Protein AF-A0A382NUC9-F1 (afdb_monomer)

Sequence (126 aa):
MTATDFAIARIETFHIAFTDEPSYWEDYKGKGGADVSARFEFRDGWRTVYPRTVEGFLVRVELADGYVGWGEGNCPIGPEVACLVAEAVQQPMAVGREFGSPLQLWDFLYDAQRGRGYASGYWLDG

Organism: NCBI:txid408172

pLDDT: mean 83.01, std 17.44, range [35.28, 98.38]

InterPro domains:
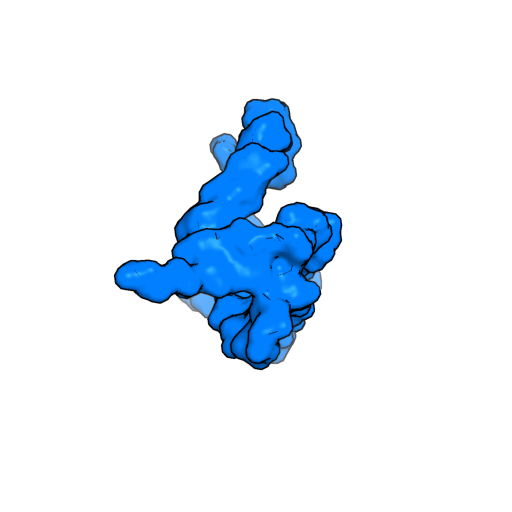  IPR029017 Enolase-like, N-terminal [G3DSA:3.30.390.10] (8-125)
  IPR029017 Enolase-like, N-terminal [SSF54826] (40-115)

Radius of gyration: 18.43 Å; Cα contacts (8 Å, |Δi|>4): 186; chains: 1; bounding box: 40×25×48 Å

Mean predicted aligned error: 8.1 Å

Nearest PDB structures (foldseek):
  2ppg-assembly1_C-2  TM=7.996E-01  e=9.695E-07  Sinorhizobium meliloti 1021
  2nql-assembly1_A  TM=7.882E-01  e=2.359E-06  Agrobacterium fabrum str. C58
  4h1z-assembly1_A  TM=7.781E-01  e=6.461E-06  Sinorhizobium meliloti 1021
  2ppg-assembly1_B-2  TM=7.686E-01  e=5.739E-06  Sinorhizobium meliloti 1021
  4h1z-assembly1_F  TM=7.850E-01  e=1.668E-05  Sinorhizobium meliloti 1021

Foldseek 3Di:
DPQPKWAWADKAKDKDWPLVAFDPCPPPDADFDPDDDSFWGDGPPDPDIAGGTAIWMKMWTAIPVGDIDIDTDPDRDPNVVVRCCCHVPLCVQRHPDMDSDPVRSVVSSCVVCVVPCPPDDPDPDD

Solvent-accessible surface area (backbone atoms only — not comparable to full-atom values): 7562 Å² total; per-residue (Å²): 134,82,82,70,58,46,34,42,63,44,64,47,62,44,72,46,70,42,84,89,42,75,23,88,61,74,81,57,89,66,71,82,36,93,54,66,59,97,58,38,37,38,39,72,95,54,96,60,80,42,48,49,34,45,39,24,28,40,37,42,38,32,31,71,89,68,53,75,49,77,50,74,52,98,29,59,76,61,24,61,56,55,37,47,44,45,55,74,50,48,35,76,70,44,44,88,40,79,32,76,42,76,65,58,49,50,52,51,58,48,62,77,44,56,85,65,48,79,85,72,37,98,76,75,87,126

Secondary structure (DSSP, 8-state):
-----EEEEEEEEEEEEEEEEE-TTTTSSSPPPSEE-SSEEE-TT--SEEESEEEEEEEEEEETTS-EEEEEE--SS-HHHHHHHIIIIIHHHHTT-EESSHHHHHHHHHHHHHHHHTTT-TT---

Structure (mmCIF, N/CA/C/O backbone):
data_AF-A0A382NUC9-F1
#
_entry.id   AF-A0A382NUC9-F1
#
loop_
_atom_site.group_PDB
_atom_site.id
_atom_site.type_symbol
_atom_site.label_atom_id
_atom_site.label_alt_id
_atom_site.label_comp_id
_atom_site.label_asym_id
_atom_site.label_entity_id
_atom_site.label_seq_id
_atom_site.pdbx_PDB_ins_code
_atom_site.Cartn_x
_atom_site.Cartn_y
_atom_site.Cartn_z
_atom_site.occupancy
_atom_site.B_iso_or_equiv
_atom_site.auth_seq_id
_atom_site.auth_comp_id
_atom_site.auth_asym_id
_atom_site.auth_atom_id
_atom_site.pdbx_PDB_model_num
ATOM 1 N N . MET A 1 1 ? -19.342 17.980 21.260 1.00 42.34 1 MET A N 1
ATOM 2 C CA . MET A 1 1 ? -18.228 17.412 20.477 1.00 42.34 1 MET A CA 1
ATOM 3 C C . MET A 1 1 ? -18.420 15.913 20.467 1.00 42.34 1 MET A C 1
ATOM 5 O O . MET A 1 1 ? -18.129 15.274 21.466 1.00 42.34 1 MET A O 1
ATOM 9 N N . THR A 1 2 ? -19.033 15.372 19.421 1.00 47.31 2 THR A N 1
ATOM 10 C CA . THR A 1 2 ? -19.071 13.922 19.206 1.00 47.31 2 THR A CA 1
ATOM 11 C C . THR A 1 2 ? -17.672 13.504 18.780 1.00 47.31 2 THR A C 1
ATOM 13 O O . THR A 1 2 ? -17.174 14.030 17.788 1.00 47.31 2 THR A O 1
ATOM 16 N N . ALA A 1 3 ? -17.013 12.656 19.564 1.00 56.12 3 ALA A N 1
ATOM 17 C CA . ALA A 1 3 ? -15.768 12.036 19.143 1.00 56.12 3 ALA A CA 1
ATOM 18 C C . ALA A 1 3 ? -16.085 11.158 17.924 1.00 56.12 3 ALA A C 1
ATOM 20 O O . ALA A 1 3 ? -16.905 10.247 18.020 1.00 56.12 3 ALA A O 1
ATOM 21 N N . THR A 1 4 ? -15.524 11.502 16.766 1.00 72.69 4 THR A N 1
ATOM 22 C CA . THR A 1 4 ? -15.651 10.735 15.516 1.00 72.69 4 THR A CA 1
ATOM 23 C C . THR A 1 4 ? -14.544 9.683 15.469 1.00 72.69 4 THR A C 1
ATOM 25 O O . THR A 1 4 ? -13.812 9.577 14.485 1.00 72.69 4 THR A O 1
ATOM 28 N N . ASP A 1 5 ? -14.356 8.986 16.587 1.00 92.19 5 ASP A N 1
ATOM 29 C CA . ASP A 1 5 ? -13.334 7.958 16.698 1.00 92.19 5 ASP A CA 1
ATOM 30 C C . ASP A 1 5 ? -13.731 6.782 15.802 1.00 92.19 5 ASP A C 1
ATOM 32 O O . ASP A 1 5 ? -14.912 6.463 15.647 1.00 92.19 5 ASP A O 1
ATOM 36 N N . PHE A 1 6 ? -12.742 6.154 15.181 1.00 95.19 6 PHE A N 1
ATOM 37 C CA . PHE A 1 6 ? -12.944 4.996 14.326 1.00 95.19 6 PHE A CA 1
ATOM 38 C C . PHE A 1 6 ? -11.901 3.925 14.618 1.00 95.19 6 PHE A C 1
ATOM 40 O O . PHE A 1 6 ? -10.772 4.214 15.017 1.00 95.19 6 PHE A O 1
ATOM 47 N N . ALA A 1 7 ? -12.270 2.677 14.355 1.00 97.06 7 ALA A N 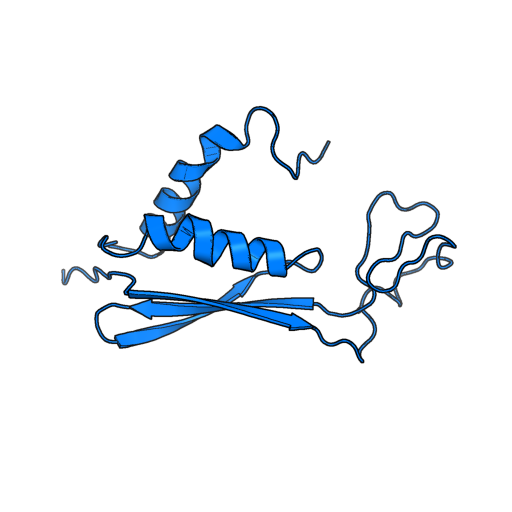1
ATOM 48 C CA . ALA A 1 7 ? -11.364 1.541 14.403 1.00 97.06 7 ALA A CA 1
ATOM 49 C C . ALA A 1 7 ? -11.361 0.836 13.049 1.00 97.06 7 ALA A C 1
ATOM 51 O O . ALA A 1 7 ? -12.413 0.648 12.440 1.00 97.06 7 ALA A O 1
ATOM 52 N N . ILE A 1 8 ? -10.181 0.426 12.585 1.00 97.06 8 ILE A N 1
ATOM 53 C CA . ILE A 1 8 ? -10.049 -0.366 11.360 1.00 97.06 8 ILE A CA 1
ATOM 54 C C . ILE A 1 8 ? -10.343 -1.829 11.691 1.00 97.06 8 ILE A C 1
ATOM 56 O O . ILE A 1 8 ? -9.703 -2.416 12.566 1.00 97.06 8 ILE A O 1
ATOM 60 N N . ALA A 1 9 ? -11.287 -2.423 10.965 1.00 97.38 9 ALA A N 1
ATOM 61 C CA . ALA A 1 9 ? -11.542 -3.857 10.984 1.00 97.38 9 ALA A CA 1
ATOM 62 C C . ALA A 1 9 ? -10.627 -4.594 10.004 1.00 97.38 9 ALA A C 1
ATOM 64 O O . ALA A 1 9 ? -10.099 -5.661 10.323 1.00 97.38 9 ALA A O 1
ATOM 65 N N . ARG A 1 10 ? -10.426 -4.026 8.808 1.00 98.00 10 ARG A N 1
ATOM 66 C CA . ARG A 1 10 ? -9.672 -4.684 7.741 1.00 98.00 10 ARG A CA 1
ATOM 67 C C . ARG A 1 10 ? -9.034 -3.683 6.787 1.00 98.00 10 ARG A C 1
ATOM 69 O O . ARG A 1 10 ? -9.632 -2.659 6.465 1.00 98.00 10 ARG A O 1
ATOM 76 N N . ILE A 1 11 ? -7.841 -4.023 6.312 1.00 97.81 11 ILE A N 1
ATOM 77 C CA . ILE A 1 11 ? -7.211 -3.404 5.149 1.00 97.81 11 ILE A CA 1
ATOM 78 C C . ILE A 1 11 ? -7.120 -4.504 4.085 1.00 97.81 11 ILE A C 1
ATOM 80 O O . ILE A 1 11 ? -6.836 -5.659 4.384 1.00 97.81 11 ILE A O 1
ATOM 84 N N . GLU A 1 12 ? -7.450 -4.183 2.848 1.00 98.19 12 GLU A N 1
ATOM 85 C CA . GLU A 1 12 ? -7.251 -5.068 1.703 1.00 98.19 12 GLU A CA 1
ATOM 86 C C . GLU A 1 12 ? -6.593 -4.262 0.605 1.00 98.19 12 GLU A C 1
ATOM 88 O O . GLU A 1 12 ? -6.953 -3.103 0.383 1.00 98.19 12 GLU 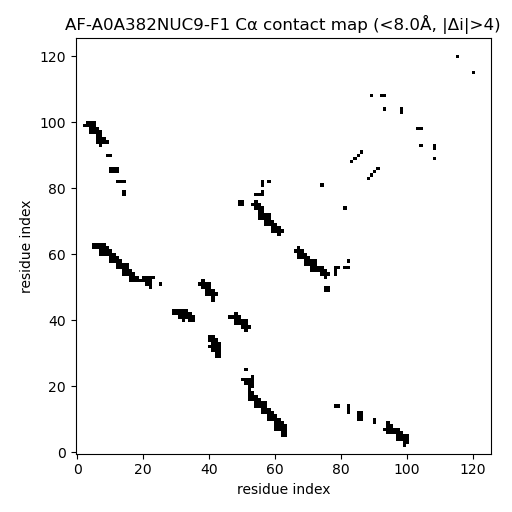A O 1
ATOM 93 N N . THR A 1 13 ? -5.644 -4.867 -0.089 1.00 98.19 13 THR A N 1
ATOM 94 C CA . THR A 1 13 ? -4.941 -4.212 -1.180 1.00 98.19 13 THR A CA 1
ATOM 95 C C . THR A 1 13 ? -5.078 -4.978 -2.479 1.00 98.19 13 THR A C 1
ATOM 97 O O . THR A 1 13 ? -5.235 -6.197 -2.514 1.00 98.19 13 THR A O 1
ATOM 100 N N . PHE A 1 14 ? -5.062 -4.226 -3.572 1.00 97.19 14 PHE A N 1
ATOM 101 C CA . PHE A 1 14 ? -5.259 -4.752 -4.910 1.00 97.19 14 PHE A CA 1
ATOM 102 C C . PHE A 1 14 ? -4.182 -4.169 -5.807 1.00 97.19 14 PHE A C 1
ATOM 104 O O . PHE A 1 14 ? -4.197 -2.973 -6.088 1.00 97.19 14 PHE A O 1
ATOM 111 N N . HIS A 1 15 ? -3.263 -5.012 -6.266 1.00 94.94 15 HIS A N 1
ATOM 112 C CA . HIS A 1 15 ? -2.357 -4.661 -7.355 1.00 94.94 15 HIS A CA 1
ATOM 113 C C . HIS A 1 15 ? -3.158 -4.599 -8.657 1.00 94.94 15 HIS A C 1
ATOM 115 O O . HIS A 1 15 ? -3.816 -5.568 -9.036 1.00 94.94 15 HIS A O 1
ATOM 121 N N . ILE A 1 16 ? -3.108 -3.450 -9.326 1.00 92.69 16 ILE A N 1
ATOM 122 C CA . ILE A 1 16 ? -3.725 -3.234 -10.632 1.00 92.69 16 ILE A CA 1
ATOM 123 C C . ILE A 1 16 ? -2.618 -3.055 -11.662 1.00 92.69 16 ILE A C 1
ATOM 125 O O . ILE A 1 16 ? -1.735 -2.217 -11.487 1.00 92.69 16 ILE A O 1
ATOM 129 N N . ALA A 1 17 ? -2.689 -3.833 -12.739 1.00 89.38 17 ALA A N 1
ATOM 130 C CA . ALA A 1 17 ? -1.767 -3.759 -13.860 1.00 89.38 17 ALA A CA 1
ATOM 131 C C . ALA A 1 17 ? -2.547 -3.732 -15.178 1.00 89.38 17 ALA A C 1
ATOM 133 O O . ALA A 1 17 ? -3.305 -4.656 -15.475 1.00 89.38 17 ALA A O 1
ATOM 134 N N . PHE A 1 18 ? -2.332 -2.687 -15.971 1.00 88.50 18 PHE A N 1
ATOM 135 C CA . PHE A 1 18 ? -2.870 -2.537 -17.322 1.00 88.50 18 PHE A CA 1
ATOM 136 C C . PHE A 1 18 ? -1.826 -3.044 -18.313 1.00 88.50 18 PHE A C 1
ATOM 138 O O . PHE A 1 18 ? -1.066 -2.282 -18.903 1.00 88.50 18 PHE A O 1
ATOM 145 N N . THR A 1 19 ? -1.709 -4.369 -18.414 1.00 81.19 19 THR A N 1
ATOM 146 C CA . THR A 1 19 ? -0.607 -5.027 -19.139 1.00 81.19 19 THR A CA 1
ATOM 147 C C . THR A 1 19 ? -0.673 -4.885 -20.662 1.00 81.19 19 THR A C 1
ATOM 149 O O . THR A 1 19 ? 0.280 -5.231 -21.358 1.00 81.19 19 THR A O 1
ATOM 152 N N . ASP A 1 20 ? -1.808 -4.431 -21.178 1.00 82.50 20 ASP A N 1
ATOM 153 C CA . ASP A 1 20 ? -2.095 -4.174 -22.586 1.00 82.50 20 ASP A CA 1
ATOM 154 C C . ASP A 1 20 ? -1.958 -2.694 -22.976 1.00 82.50 20 ASP A C 1
ATOM 156 O O . ASP A 1 20 ? -1.991 -2.382 -24.167 1.00 82.50 20 ASP A O 1
ATOM 160 N N . GLU A 1 21 ? -1.739 -1.798 -22.009 1.00 76.69 21 GLU A N 1
ATOM 161 C CA . GLU A 1 21 ? -1.527 -0.372 -22.252 1.00 76.69 21 GLU A CA 1
ATOM 162 C C . GLU A 1 21 ? -0.055 0.021 -22.026 1.00 76.69 21 GLU A C 1
ATOM 164 O O . GLU A 1 21 ? 0.516 -0.272 -20.967 1.00 76.69 21 GLU A O 1
ATOM 169 N N . PRO A 1 22 ? 0.588 0.694 -23.000 1.00 75.50 22 PRO A N 1
ATOM 170 C CA . PRO A 1 22 ? 1.935 1.211 -22.813 1.00 75.50 22 PRO A CA 1
ATOM 171 C C . PRO A 1 22 ? 1.949 2.286 -21.725 1.00 75.50 22 PRO A C 1
ATOM 173 O O . PRO A 1 22 ? 1.003 3.060 -21.560 1.00 75.50 22 PRO A O 1
ATOM 176 N N . SER A 1 23 ? 3.049 2.356 -20.979 1.00 73.81 23 SER A N 1
ATOM 177 C CA . SER A 1 23 ? 3.220 3.391 -19.964 1.00 73.81 23 SER A CA 1
ATOM 178 C C . SER A 1 23 ? 3.283 4.787 -20.593 1.00 73.81 23 SER A C 1
ATOM 180 O O . SER A 1 23 ? 3.894 4.996 -21.640 1.00 73.81 23 SER A O 1
ATOM 182 N N . TYR A 1 24 ? 2.705 5.783 -19.923 1.00 68.94 24 TYR A N 1
ATOM 183 C CA . TYR A 1 24 ? 2.586 7.158 -20.435 1.00 68.94 24 TYR A CA 1
ATOM 184 C C . TYR A 1 24 ?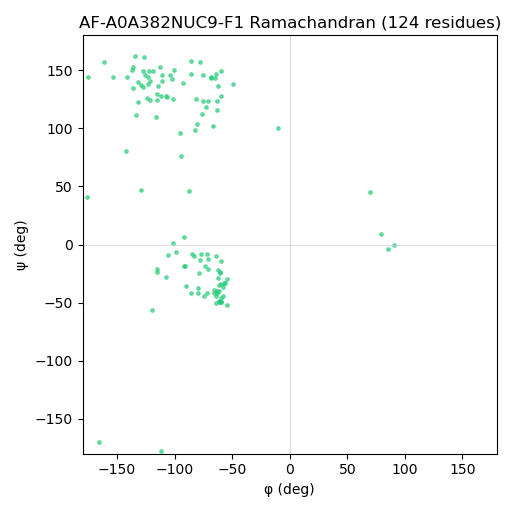 3.928 7.886 -20.647 1.00 68.94 24 TYR A C 1
ATOM 186 O O . TYR A 1 24 ? 3.974 8.970 -21.229 1.00 68.94 24 TYR A O 1
ATOM 194 N N . TRP A 1 25 ? 5.032 7.307 -20.172 1.00 66.06 25 TRP A N 1
ATOM 195 C CA . TRP A 1 25 ? 6.389 7.812 -20.383 1.00 66.06 25 TRP A CA 1
ATOM 196 C C . TRP A 1 25 ? 6.994 7.396 -21.724 1.00 66.06 25 TRP A C 1
ATOM 198 O O . TRP A 1 25 ? 8.058 7.909 -22.080 1.00 66.06 25 TRP A O 1
ATOM 208 N N . GLU A 1 26 ? 6.362 6.478 -22.466 1.00 60.66 26 GLU A N 1
ATOM 209 C CA . GLU A 1 26 ? 6.922 5.977 -23.722 1.00 60.66 26 GLU A CA 1
ATOM 210 C C . GLU A 1 26 ? 7.180 7.112 -24.728 1.00 60.66 26 GLU A C 1
ATOM 212 O O . GLU A 1 26 ? 8.249 7.150 -25.343 1.00 60.66 26 GLU A O 1
ATOM 217 N N . ASP A 1 27 ? 6.302 8.120 -24.754 1.00 61.66 27 ASP A N 1
ATOM 218 C CA . ASP A 1 27 ? 6.400 9.313 -25.605 1.00 61.66 27 ASP A CA 1
ATOM 219 C C . ASP A 1 27 ? 7.427 10.362 -25.121 1.00 61.66 27 ASP A C 1
ATOM 221 O O . ASP A 1 27 ? 7.719 11.345 -25.818 1.00 61.66 27 ASP A O 1
ATOM 225 N N . TYR A 1 28 ? 8.008 10.193 -23.926 1.00 58.19 28 TYR A N 1
ATOM 226 C CA . TYR A 1 28 ? 8.931 11.167 -23.342 1.00 58.19 28 TYR A CA 1
ATOM 227 C C . TYR A 1 28 ? 10.344 11.012 -23.933 1.00 58.19 28 TYR A C 1
ATOM 229 O O . TYR A 1 28 ? 11.091 1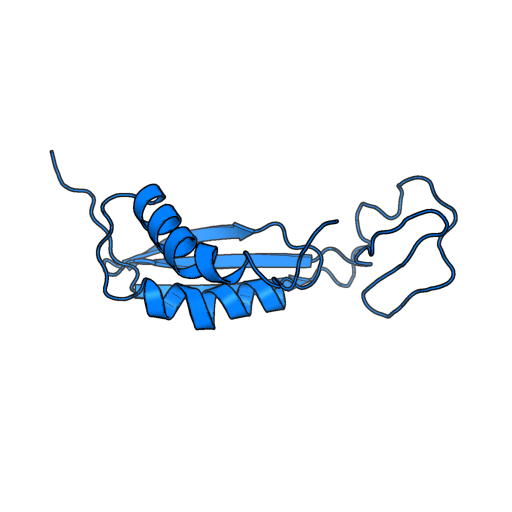0.092 -23.606 1.00 58.19 28 TYR A O 1
ATOM 237 N N . LYS A 1 29 ? 10.688 11.938 -24.842 1.00 52.72 29 LYS A N 1
ATOM 238 C CA . LYS A 1 29 ? 11.970 12.125 -25.559 1.00 52.72 29 LYS A CA 1
ATOM 239 C C . LYS A 1 29 ? 13.161 11.285 -25.053 1.00 52.72 29 LYS A C 1
ATOM 241 O O . LYS A 1 29 ? 13.891 11.698 -24.155 1.00 52.72 29 LYS A O 1
ATOM 246 N N . GLY A 1 30 ? 13.449 10.187 -25.747 1.00 56.31 30 GLY A N 1
ATOM 247 C CA . GLY A 1 30 ? 14.703 9.443 -25.626 1.00 56.31 30 GLY A CA 1
ATOM 248 C C . GLY A 1 30 ? 14.758 8.310 -26.645 1.00 56.31 30 GLY A C 1
ATOM 249 O O . GLY A 1 30 ? 13.731 7.720 -26.960 1.00 56.31 30 GLY A O 1
ATOM 250 N N . LYS A 1 31 ? 15.941 8.008 -27.193 1.00 56.34 31 LYS A N 1
ATOM 251 C CA . LYS A 1 31 ? 16.139 6.730 -27.892 1.00 56.34 31 LYS A CA 1
ATOM 252 C C . LYS A 1 31 ? 15.939 5.638 -26.837 1.00 56.34 31 LYS A C 1
ATOM 254 O O . LYS A 1 31 ? 16.591 5.712 -25.799 1.00 56.34 31 LYS A O 1
ATOM 259 N N . GLY A 1 32 ? 15.012 4.705 -27.063 1.00 57.88 32 GLY A N 1
ATOM 260 C CA . GLY A 1 32 ? 14.815 3.566 -26.162 1.00 57.88 32 GLY A CA 1
ATOM 261 C C . GLY A 1 32 ? 16.157 2.892 -25.861 1.00 57.88 32 GLY A C 1
ATOM 262 O O . GLY A 1 32 ? 17.002 2.793 -26.754 1.00 57.88 32 GLY A O 1
ATOM 263 N N . GLY A 1 33 ? 16.382 2.518 -24.602 1.00 63.22 33 GLY A N 1
ATOM 264 C CA . GLY A 1 33 ? 17.609 1.826 -24.214 1.00 63.22 33 GLY A CA 1
ATOM 265 C C . GLY A 1 33 ? 17.553 0.350 -24.594 1.00 63.22 33 GLY A C 1
ATOM 266 O O . GLY A 1 33 ? 16.481 -0.219 -24.797 1.00 63.22 33 GLY A O 1
ATOM 26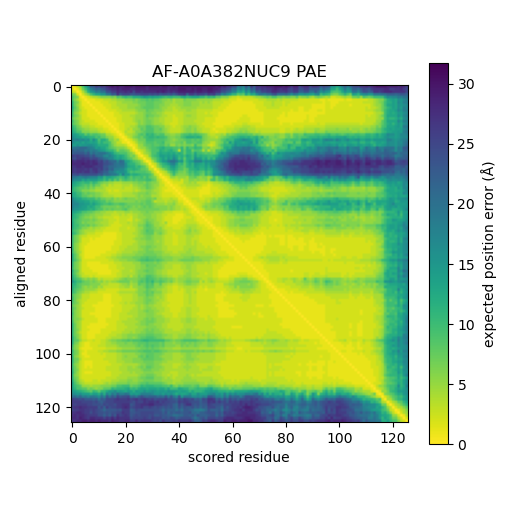7 N N . ALA A 1 34 ? 18.723 -0.271 -24.728 1.00 65.25 34 ALA A N 1
ATOM 268 C CA . ALA A 1 34 ? 18.834 -1.686 -25.087 1.00 65.25 34 ALA A C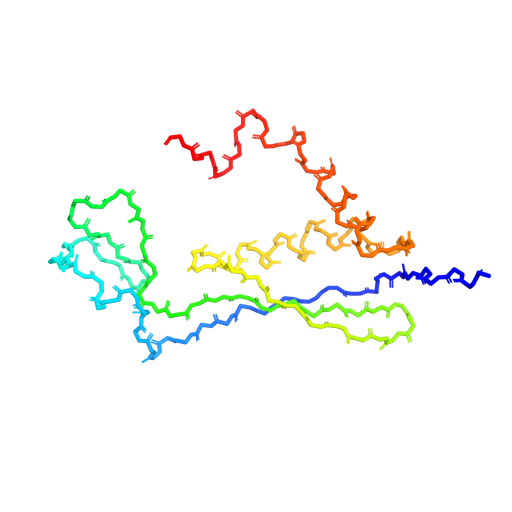A 1
ATOM 269 C C . ALA A 1 34 ? 18.553 -2.636 -23.905 1.00 65.25 34 ALA A C 1
ATOM 271 O O . ALA A 1 34 ? 18.388 -3.837 -24.118 1.00 65.25 34 ALA A O 1
ATOM 272 N N . ASP A 1 35 ? 18.521 -2.112 -22.677 1.00 74.31 35 ASP A N 1
ATOM 273 C CA . ASP A 1 35 ? 18.332 -2.888 -21.453 1.00 74.31 35 ASP A CA 1
ATOM 274 C C . ASP A 1 35 ? 16.855 -2.880 -21.039 1.00 74.31 35 ASP A C 1
ATOM 276 O O . ASP A 1 35 ? 16.333 -1.931 -20.446 1.00 74.31 35 ASP A O 1
ATOM 280 N N . VAL A 1 36 ? 16.157 -3.937 -21.454 1.00 82.00 36 VAL A N 1
ATOM 281 C CA . VAL A 1 36 ? 14.709 -4.080 -21.318 1.00 82.00 36 VAL A CA 1
ATOM 282 C C . VAL A 1 36 ? 14.376 -5.486 -20.831 1.00 82.00 36 VAL A C 1
ATOM 284 O O . VAL A 1 36 ? 14.875 -6.487 -21.345 1.00 82.00 36 VAL A O 1
ATOM 287 N N . SER A 1 37 ? 13.477 -5.560 -19.855 1.00 85.62 37 SER A N 1
ATOM 288 C CA . SER A 1 37 ? 12.866 -6.793 -19.360 1.00 85.62 37 SER A CA 1
ATOM 289 C C . SER A 1 37 ? 11.377 -6.848 -19.720 1.00 85.62 37 SER A C 1
ATOM 291 O O . SER A 1 37 ? 10.823 -5.952 -20.359 1.00 85.62 37 SER A O 1
ATOM 293 N N . ALA A 1 38 ? 10.684 -7.902 -19.281 1.00 85.00 38 ALA A N 1
ATOM 294 C CA . ALA A 1 38 ? 9.243 -8.013 -19.491 1.00 85.00 38 ALA A CA 1
ATOM 295 C C . ALA A 1 38 ? 8.450 -6.853 -18.851 1.00 85.00 38 ALA A C 1
ATOM 297 O O . ALA A 1 38 ? 7.459 -6.424 -19.433 1.00 85.00 38 ALA A O 1
ATOM 298 N N . ARG A 1 39 ? 8.899 -6.329 -17.699 1.00 87.00 39 ARG A N 1
ATOM 299 C CA . ARG A 1 39 ? 8.157 -5.347 -16.882 1.00 87.00 39 ARG A CA 1
ATOM 300 C C . ARG A 1 39 ? 8.832 -3.977 -16.782 1.00 87.00 39 ARG A C 1
ATOM 302 O O . ARG A 1 39 ? 8.155 -2.976 -16.571 1.00 87.00 39 ARG A O 1
ATOM 309 N N . PHE A 1 40 ? 10.149 -3.924 -16.973 1.00 89.25 40 PHE A N 1
ATOM 310 C CA . PHE A 1 40 ? 10.960 -2.722 -16.771 1.00 89.25 40 PHE A CA 1
ATOM 311 C C . PHE A 1 40 ? 11.821 -2.386 -17.981 1.00 89.25 40 PHE A C 1
ATOM 313 O O . PHE A 1 40 ? 12.309 -3.290 -18.661 1.00 89.25 40 PHE A O 1
ATOM 320 N N . GLU A 1 41 ? 12.066 -1.097 -18.180 1.00 86.50 41 GLU A N 1
ATOM 321 C CA . GLU A 1 41 ? 13.016 -0.567 -19.152 1.00 86.50 41 GLU A CA 1
ATOM 322 C C . GLU A 1 41 ? 14.024 0.387 -18.496 1.00 86.50 41 GLU A C 1
ATOM 324 O O . GLU A 1 41 ? 13.696 1.139 -17.571 1.00 86.50 41 GLU A O 1
ATOM 329 N N . PHE A 1 42 ? 15.252 0.369 -19.012 1.00 85.00 42 PHE A N 1
ATOM 330 C CA . PHE A 1 42 ? 16.299 1.339 -18.714 1.00 85.00 42 PHE A CA 1
ATOM 331 C C . PHE A 1 42 ? 16.629 2.101 -19.996 1.00 85.00 42 PHE A C 1
ATOM 333 O O . PHE A 1 42 ? 16.864 1.501 -21.044 1.00 85.00 42 PHE A O 1
ATOM 340 N N . ARG A 1 43 ? 16.634 3.435 -19.930 1.00 78.44 43 ARG A N 1
ATO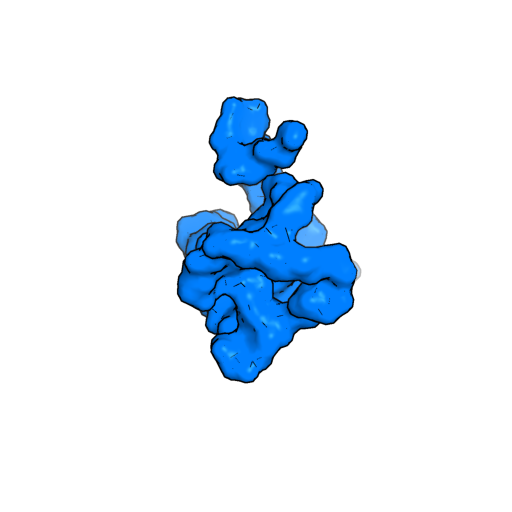M 341 C CA . ARG A 1 43 ? 16.903 4.300 -21.088 1.00 78.44 43 ARG A CA 1
ATOM 342 C C . ARG A 1 43 ? 18.317 4.860 -21.049 1.00 78.44 43 ARG A C 1
ATOM 344 O O . ARG A 1 43 ? 18.808 5.268 -19.996 1.00 78.44 43 ARG A O 1
ATOM 351 N N . ASP A 1 44 ? 18.941 4.956 -22.219 1.00 76.19 44 ASP A N 1
ATOM 352 C CA . ASP A 1 44 ? 20.279 5.527 -22.349 1.00 76.19 44 ASP A CA 1
ATOM 353 C C . ASP A 1 44 ? 20.304 6.982 -21.853 1.00 76.19 44 ASP A C 1
ATOM 355 O O . ASP A 1 44 ? 19.517 7.831 -22.276 1.00 76.19 44 ASP A O 1
ATOM 359 N N . GLY A 1 45 ? 21.237 7.277 -20.946 1.00 79.00 45 GLY A N 1
ATOM 360 C CA . GLY A 1 45 ? 21.393 8.598 -20.330 1.00 79.00 45 GLY A CA 1
ATOM 361 C C . GLY A 1 45 ? 20.499 8.852 -19.112 1.00 79.00 45 GLY A C 1
ATOM 362 O O . GLY A 1 45 ? 20.640 9.899 -18.480 1.00 79.00 45 GLY A O 1
ATOM 363 N N . TRP A 1 46 ? 19.618 7.916 -18.752 1.00 76.81 46 TRP A N 1
ATOM 364 C CA . TRP A 1 46 ? 18.771 7.993 -17.562 1.00 76.81 46 TRP A CA 1
ATOM 365 C C . TRP A 1 46 ? 19.340 7.068 -16.479 1.00 76.81 46 TRP A C 1
ATOM 367 O O . TRP A 1 46 ? 19.923 6.028 -16.774 1.00 76.81 46 TRP A O 1
ATOM 377 N N . ARG A 1 47 ? 19.214 7.467 -15.208 1.00 81.50 47 ARG A N 1
ATOM 378 C CA . ARG A 1 47 ? 19.723 6.694 -14.054 1.00 81.50 47 ARG A CA 1
ATOM 379 C C . ARG A 1 47 ? 18.628 5.919 -13.314 1.00 81.50 47 ARG A C 1
ATOM 381 O O . ARG A 1 47 ? 18.909 5.288 -12.303 1.00 81.50 47 ARG A O 1
ATOM 388 N N . THR A 1 48 ? 17.391 6.002 -13.790 1.00 84.12 48 THR A N 1
ATOM 389 C CA . THR A 1 48 ? 16.183 5.477 -13.146 1.00 84.12 48 THR A CA 1
ATOM 390 C C . THR A 1 48 ? 15.515 4.429 -14.030 1.00 84.12 48 THR A C 1
ATOM 392 O O . THR A 1 48 ? 15.607 4.489 -15.257 1.00 84.12 48 THR A O 1
ATOM 395 N N . VAL A 1 49 ? 14.848 3.466 -13.393 1.00 87.06 49 VAL A N 1
ATOM 396 C CA . VAL A 1 49 ? 14.049 2.431 -14.061 1.00 87.06 49 VAL A CA 1
ATOM 397 C C . VAL A 1 49 ? 12.630 2.934 -14.323 1.00 87.06 49 VAL A C 1
ATOM 399 O O . VAL A 1 49 ? 12.084 3.681 -13.508 1.00 87.06 49 VAL A O 1
ATOM 402 N N . TYR A 1 50 ? 12.022 2.499 -15.426 1.00 86.75 50 TYR A N 1
ATOM 403 C CA . TYR A 1 50 ? 10.631 2.808 -15.772 1.00 86.75 50 TYR A CA 1
ATOM 404 C C . TYR A 1 50 ? 9.824 1.527 -15.971 1.00 86.75 50 TYR A C 1
ATOM 406 O O . TYR A 1 50 ? 10.365 0.537 -16.477 1.00 86.75 50 TYR A O 1
ATOM 414 N N . PRO A 1 51 ? 8.538 1.509 -15.580 1.00 87.38 51 PRO A N 1
ATOM 415 C CA . PRO A 1 51 ? 7.669 0.396 -15.914 1.00 87.38 51 PRO A CA 1
ATOM 416 C C . PRO A 1 51 ? 7.271 0.489 -17.388 1.00 87.38 51 PRO A C 1
ATOM 418 O O . PRO A 1 51 ? 7.065 1.580 -17.925 1.00 87.38 51 PRO A O 1
ATOM 421 N N . ARG A 1 52 ? 7.113 -0.664 -18.032 1.00 86.06 52 ARG A N 1
ATOM 422 C CA . ARG A 1 52 ? 6.641 -0.736 -19.422 1.00 86.06 52 ARG A CA 1
ATOM 423 C C . ARG A 1 52 ? 5.132 -0.565 -19.561 1.00 86.06 52 ARG A C 1
ATOM 425 O O . ARG A 1 52 ? 4.653 -0.148 -20.608 1.00 86.06 52 ARG A O 1
ATOM 432 N N . THR A 1 53 ? 4.397 -0.873 -18.505 1.00 86.94 53 THR A N 1
ATOM 433 C CA . THR A 1 53 ? 2.936 -0.812 -18.458 1.00 86.94 53 THR A CA 1
ATOM 434 C C . THR A 1 53 ? 2.500 0.039 -17.277 1.00 86.94 53 THR A C 1
ATOM 436 O O . THR A 1 53 ? 3.282 0.283 -16.354 1.00 86.94 53 THR A O 1
ATOM 439 N N . VAL A 1 54 ? 1.257 0.509 -17.292 1.00 87.81 54 VAL A N 1
ATOM 440 C CA . VAL A 1 54 ? 0.707 1.236 -16.146 1.00 87.81 54 VAL A CA 1
ATOM 441 C C . VAL A 1 54 ? 0.379 0.241 -15.039 1.00 87.81 54 VAL A C 1
ATOM 443 O O . VAL A 1 54 ? -0.377 -0.710 -15.237 1.00 87.81 54 VAL A O 1
ATOM 446 N N . GLU A 1 55 ? 0.954 0.467 -13.863 1.00 90.38 55 GLU A N 1
ATOM 447 C CA . GLU A 1 55 ? 0.686 -0.327 -12.672 1.00 90.38 55 GLU A CA 1
ATOM 448 C C . GLU A 1 55 ? 0.520 0.573 -11.446 1.00 90.38 55 GLU A C 1
ATOM 450 O O . GLU A 1 55 ? 1.121 1.645 -11.352 1.00 90.38 55 GLU A O 1
ATOM 455 N N . GLY A 1 56 ? -0.284 0.114 -10.494 1.00 92.00 56 GLY A N 1
ATOM 456 C CA . GLY A 1 56 ? -0.528 0.790 -9.228 1.00 92.00 56 GLY A CA 1
ATOM 457 C C . GLY A 1 56 ? -1.207 -0.138 -8.231 1.00 92.00 56 GLY A C 1
ATOM 458 O O . GLY A 1 56 ? -1.318 -1.347 -8.453 1.00 92.00 56 GLY A O 1
ATOM 459 N N . PHE A 1 57 ? -1.669 0.418 -7.116 1.00 95.56 57 PHE A N 1
ATOM 460 C CA . PHE A 1 57 ? -2.445 -0.351 -6.154 1.00 95.56 57 PHE A CA 1
ATOM 461 C C . PHE A 1 57 ? -3.583 0.459 -5.545 1.00 95.56 57 PHE A C 1
ATOM 463 O O . PHE A 1 57 ? -3.451 1.655 -5.272 1.00 95.56 57 PHE A O 1
ATOM 470 N N . LEU A 1 58 ? -4.693 -0.231 -5.293 1.00 97.62 58 LEU A N 1
ATOM 471 C CA . LEU A 1 58 ? -5.800 0.276 -4.496 1.00 97.62 58 LEU A CA 1
ATOM 472 C C . LEU A 1 58 ? -5.744 -0.300 -3.090 1.00 97.62 58 LEU A C 1
ATOM 474 O O . LEU A 1 58 ? -5.317 -1.435 -2.879 1.00 97.62 58 LEU A O 1
ATOM 478 N N . VAL A 1 59 ? -6.247 0.477 -2.142 1.00 97.81 59 VAL A N 1
ATOM 479 C CA . VAL A 1 59 ? -6.445 0.077 -0.755 1.00 97.81 59 VAL A CA 1
ATOM 480 C C . VAL A 1 59 ? -7.920 0.231 -0.428 1.00 97.81 59 VAL A C 1
ATOM 482 O O . VAL A 1 59 ? -8.483 1.317 -0.565 1.00 97.81 59 VAL A O 1
ATOM 485 N N . ARG A 1 60 ? -8.542 -0.845 0.039 1.00 98.38 60 ARG A N 1
ATOM 486 C CA . ARG A 1 60 ? -9.867 -0.844 0.652 1.00 98.38 60 ARG A CA 1
ATOM 487 C C . ARG A 1 60 ? -9.688 -0.909 2.163 1.00 98.38 60 ARG A C 1
ATOM 489 O O . ARG A 1 60 ? -9.043 -1.823 2.669 1.00 98.38 60 ARG A O 1
ATOM 496 N N . VAL A 1 61 ? -10.278 0.036 2.884 1.00 97.75 61 VAL A N 1
ATOM 497 C CA . VAL A 1 61 ? -10.287 0.050 4.351 1.00 97.75 61 VAL A CA 1
ATOM 498 C C . VAL A 1 61 ? -11.718 -0.114 4.828 1.00 97.75 61 VAL A C 1
ATOM 500 O O . VAL A 1 61 ? -12.593 0.664 4.454 1.00 97.75 61 VAL A O 1
ATOM 503 N N . GLU A 1 62 ? -11.945 -1.120 5.660 1.00 98.12 62 GLU A N 1
ATOM 504 C CA . GLU A 1 62 ? -13.216 -1.359 6.332 1.00 98.12 62 GLU A CA 1
ATOM 505 C C . GLU A 1 62 ? -13.085 -0.989 7.806 1.00 98.12 62 GLU A C 1
ATOM 507 O O . GLU A 1 62 ? -12.169 -1.447 8.498 1.00 98.12 62 GLU A O 1
ATOM 512 N N . LEU A 1 63 ? -13.994 -0.142 8.277 1.00 97.12 63 LEU A 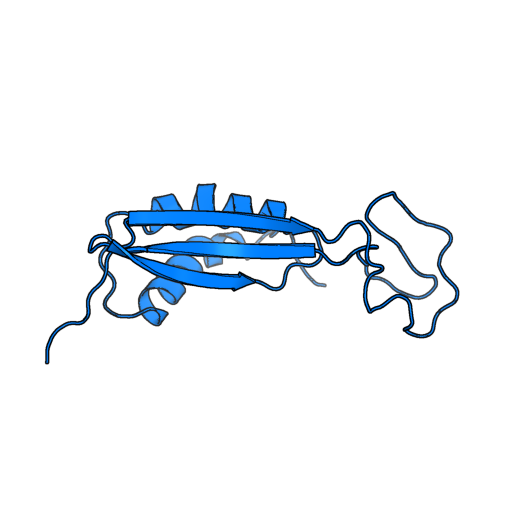N 1
ATOM 513 C CA . LEU A 1 63 ? -14.100 0.251 9.674 1.00 97.12 63 LEU A CA 1
ATOM 514 C C . LEU A 1 63 ? -14.950 -0.755 10.459 1.00 97.12 63 LEU A C 1
ATOM 516 O O . LEU A 1 63 ? -15.773 -1.474 9.897 1.00 97.12 63 LEU A O 1
ATOM 520 N N . ALA A 1 64 ? -14.763 -0.798 11.777 1.00 96.88 64 ALA A N 1
ATOM 521 C CA . ALA A 1 64 ? -15.469 -1.719 12.672 1.00 96.88 64 ALA A CA 1
ATOM 522 C C . ALA A 1 64 ? -16.996 -1.523 12.700 1.00 96.88 64 ALA A C 1
ATOM 524 O O . ALA A 1 64 ? -17.725 -2.446 13.054 1.00 96.88 64 ALA A O 1
ATOM 525 N N . ASP A 1 65 ? -17.481 -0.346 12.314 1.00 95.12 65 ASP A N 1
ATOM 526 C CA . ASP A 1 65 ? -18.900 -0.008 12.170 1.00 95.12 65 ASP A CA 1
ATOM 527 C C . ASP A 1 65 ? -19.444 -0.243 10.744 1.00 95.12 65 ASP A C 1
ATOM 529 O O . ASP A 1 65 ? -20.603 0.059 10.461 1.00 95.12 65 ASP A O 1
ATOM 533 N N . GLY A 1 66 ? -18.633 -0.830 9.857 1.00 95.75 66 GLY A N 1
ATOM 534 C CA . GLY A 1 66 ? -19.035 -1.295 8.530 1.00 95.75 66 GLY A CA 1
ATOM 535 C C . GLY A 1 66 ? -18.878 -0.275 7.401 1.00 95.75 66 GLY A C 1
ATOM 536 O O . GLY A 1 66 ? -19.168 -0.612 6.251 1.00 95.75 66 GLY A O 1
ATOM 537 N N . TYR A 1 67 ? -18.410 0.951 7.669 1.00 96.44 67 TYR A N 1
ATOM 538 C CA . TYR A 1 67 ? -18.071 1.882 6.588 1.00 96.44 67 TYR A CA 1
ATOM 539 C C . TYR A 1 67 ? -16.841 1.407 5.816 1.00 96.44 67 TYR A C 1
ATOM 541 O O . TYR A 1 67 ? -15.888 0.871 6.382 1.00 96.44 67 TYR A O 1
ATOM 549 N N . VAL A 1 68 ? -16.853 1.648 4.506 1.00 98.19 68 VAL A N 1
ATOM 550 C CA . VAL A 1 68 ? -15.781 1.242 3.595 1.00 98.19 68 VAL A CA 1
ATOM 551 C C . VAL A 1 68 ? -15.266 2.459 2.842 1.00 98.19 68 VAL A C 1
ATOM 553 O O . VAL A 1 68 ? -16.035 3.164 2.189 1.00 98.19 68 VAL A O 1
ATOM 556 N N . GLY A 1 69 ? -13.958 2.678 2.916 1.00 97.12 69 GLY A N 1
ATOM 557 C CA . GLY A 1 69 ? -13.234 3.685 2.151 1.00 97.12 69 GLY A CA 1
ATOM 558 C C . GLY A 1 69 ? -12.287 3.048 1.141 1.00 97.12 69 GLY A C 1
ATOM 559 O O . GLY A 1 69 ? -11.790 1.942 1.353 1.00 97.12 69 GLY A O 1
ATOM 560 N N . TRP A 1 70 ? -12.023 3.772 0.056 1.00 98.25 70 TRP A N 1
ATOM 561 C CA . TRP A 1 70 ? -11.033 3.400 -0.949 1.00 98.25 70 TRP A CA 1
ATOM 562 C C . TRP A 1 70 ? -9.980 4.494 -1.081 1.00 98.25 70 TRP A C 1
ATOM 564 O O . TRP A 1 70 ? -10.302 5.682 -1.046 1.00 98.25 70 TRP A O 1
ATOM 574 N N . GLY A 1 71 ? -8.731 4.078 -1.243 1.00 95.50 71 GLY A N 1
ATOM 575 C CA . GLY A 1 71 ? -7.600 4.934 -1.561 1.00 95.50 71 GLY A CA 1
ATOM 576 C C . GLY A 1 71 ? -6.749 4.318 -2.664 1.00 95.50 71 GLY A C 1
ATOM 577 O O . GLY A 1 71 ? -6.832 3.122 -2.937 1.00 95.50 71 GLY A O 1
ATOM 578 N N . GLU A 1 72 ? -5.919 5.145 -3.279 1.00 94.44 72 GLU A N 1
ATOM 579 C CA . GLU A 1 72 ? -4.963 4.750 -4.309 1.00 94.44 72 GLU A CA 1
ATOM 580 C C . GLU A 1 72 ? -3.587 5.299 -3.935 1.00 94.44 72 GLU A C 1
ATOM 582 O O . GLU A 1 72 ? -3.470 6.441 -3.479 1.00 94.44 72 GLU A O 1
ATOM 587 N N . GLY A 1 73 ? -2.548 4.482 -4.104 1.00 85.44 73 GLY A N 1
ATOM 588 C CA . GLY A 1 73 ? -1.163 4.905 -3.933 1.00 85.44 73 GLY A CA 1
ATOM 589 C C . GLY A 1 73 ? -0.419 4.943 -5.263 1.00 85.44 73 GLY A C 1
ATOM 590 O O . GLY A 1 73 ? -0.563 4.053 -6.098 1.00 85.44 73 GLY A O 1
ATOM 591 N N . ASN A 1 74 ? 0.432 5.955 -5.442 1.00 82.19 74 ASN A N 1
ATOM 592 C CA . ASN A 1 74 ? 1.302 6.046 -6.610 1.00 82.19 74 ASN A CA 1
ATOM 593 C C . ASN A 1 74 ? 2.559 5.188 -6.392 1.00 82.19 74 ASN A C 1
ATOM 595 O O . ASN A 1 74 ? 3.492 5.598 -5.700 1.00 82.19 74 ASN A O 1
ATOM 599 N N . CYS A 1 75 ? 2.562 3.979 -6.950 1.00 86.88 75 CYS A N 1
ATOM 600 C CA . CYS A 1 75 ? 3.693 3.058 -6.894 1.00 86.88 75 CYS A CA 1
ATOM 601 C C . CYS A 1 75 ? 3.819 2.321 -8.237 1.00 86.88 75 CYS A C 1
ATOM 603 O O . CYS A 1 75 ? 3.354 1.192 -8.367 1.00 86.88 75 CYS A O 1
ATOM 605 N N . PRO A 1 76 ? 4.425 2.964 -9.251 1.00 85.25 76 PRO A N 1
ATOM 606 C CA . PRO A 1 76 ? 4.564 2.388 -10.586 1.00 85.25 76 PRO A CA 1
ATOM 607 C C . PRO A 1 76 ? 5.614 1.269 -10.630 1.00 85.25 76 PRO A C 1
ATOM 609 O O . PRO A 1 76 ? 5.640 0.471 -11.561 1.00 85.25 76 PRO A O 1
ATOM 612 N N . ILE A 1 77 ? 6.497 1.214 -9.627 1.00 90.00 77 ILE A N 1
ATOM 613 C CA . ILE A 1 77 ? 7.545 0.206 -9.482 1.00 90.00 77 ILE A CA 1
ATOM 614 C C . ILE A 1 77 ? 7.275 -0.595 -8.210 1.00 90.00 77 ILE A C 1
ATOM 616 O O . ILE A 1 77 ? 7.449 -0.086 -7.105 1.00 90.00 77 ILE A O 1
ATOM 620 N N . GLY A 1 78 ? 6.886 -1.858 -8.372 1.00 91.12 78 GLY A N 1
ATOM 621 C CA . GLY A 1 78 ? 6.640 -2.781 -7.261 1.00 91.12 78 GLY A CA 1
ATOM 622 C C . GLY A 1 78 ? 5.395 -2.486 -6.402 1.00 91.12 78 GLY A C 1
ATOM 623 O O . GLY A 1 78 ? 5.509 -2.571 -5.176 1.00 91.12 78 GLY A O 1
ATOM 624 N N . PRO A 1 79 ? 4.212 -2.172 -6.973 1.00 93.81 79 PRO A N 1
ATOM 625 C CA . PRO A 1 79 ? 2.973 -1.992 -6.202 1.00 93.81 79 PRO A CA 1
ATOM 626 C C . PRO A 1 79 ? 2.620 -3.194 -5.310 1.00 93.81 79 PRO A C 1
ATOM 628 O O . PRO A 1 79 ? 2.061 -3.012 -4.229 1.00 93.81 79 PRO A O 1
ATOM 631 N N . GLU A 1 80 ? 2.994 -4.417 -5.694 1.00 94.31 80 GLU A N 1
ATOM 632 C CA . GLU A 1 80 ? 2.819 -5.625 -4.882 1.00 94.31 80 GLU A CA 1
ATOM 633 C C . GLU A 1 80 ? 3.598 -5.575 -3.559 1.00 94.31 80 GLU A C 1
ATOM 635 O O . GLU A 1 80 ? 3.167 -6.145 -2.556 1.00 94.31 80 GLU A O 1
ATOM 640 N N . VAL A 1 81 ? 4.722 -4.852 -3.521 1.00 94.81 81 VAL A N 1
ATOM 641 C CA . VAL A 1 81 ? 5.493 -4.639 -2.292 1.00 94.81 81 VAL A CA 1
ATOM 642 C C . VAL A 1 81 ? 4.740 -3.685 -1.372 1.00 94.81 81 VAL A C 1
ATOM 644 O O . VAL A 1 81 ? 4.660 -3.935 -0.172 1.00 94.81 81 VAL A O 1
ATOM 647 N N . ALA A 1 82 ? 4.145 -2.621 -1.920 1.00 92.75 82 ALA A N 1
ATOM 648 C CA . ALA A 1 82 ? 3.308 -1.705 -1.148 1.00 92.75 82 ALA A CA 1
ATOM 649 C C . ALA A 1 82 ? 2.068 -2.416 -0.581 1.00 92.75 82 ALA A C 1
ATOM 651 O O . ALA A 1 82 ? 1.760 -2.251 0.600 1.00 92.75 82 ALA A O 1
ATOM 652 N N . CYS A 1 83 ? 1.426 -3.271 -1.385 1.00 96.31 83 CYS A N 1
ATOM 653 C CA . CYS A 1 83 ? 0.339 -4.154 -0.954 1.00 96.31 83 CYS A CA 1
ATOM 654 C C . CYS A 1 83 ? 0.768 -5.023 0.237 1.00 96.31 83 CYS A C 1
ATOM 656 O O . CYS A 1 83 ? 0.144 -5.008 1.298 1.00 96.31 83 CYS A O 1
ATOM 658 N N . LEU A 1 84 ? 1.909 -5.708 0.103 1.00 96.56 84 LEU A N 1
ATOM 659 C CA . LEU A 1 84 ? 2.448 -6.558 1.160 1.00 96.56 84 LEU A CA 1
ATOM 660 C C . LEU A 1 84 ? 2.769 -5.769 2.437 1.00 96.56 84 LEU A C 1
ATOM 662 O O . LEU A 1 84 ? 2.509 -6.253 3.535 1.00 96.56 84 LEU A O 1
ATOM 666 N N . VAL A 1 85 ? 3.313 -4.555 2.328 1.00 94.44 85 VAL A N 1
ATOM 667 C CA . VAL A 1 85 ? 3.564 -3.693 3.494 1.00 94.44 85 VAL A CA 1
ATOM 668 C C . VAL A 1 85 ? 2.252 -3.306 4.179 1.00 94.44 85 VAL A C 1
ATOM 670 O O . VAL A 1 85 ? 2.164 -3.380 5.407 1.00 94.44 85 VAL A O 1
ATOM 673 N N . ALA A 1 86 ? 1.229 -2.927 3.417 1.00 95.00 86 ALA A N 1
ATOM 674 C CA . ALA A 1 86 ? -0.066 -2.559 3.976 1.00 95.00 86 ALA A CA 1
ATOM 675 C C . ALA A 1 86 ? -0.709 -3.726 4.742 1.00 95.00 86 ALA A C 1
ATOM 677 O O . ALA A 1 86 ? -1.101 -3.568 5.900 1.00 95.00 86 ALA A O 1
ATOM 678 N N . GLU A 1 87 ? -0.745 -4.915 4.145 1.00 96.44 87 GLU A N 1
ATOM 679 C CA . GLU A 1 87 ? -1.425 -6.079 4.722 1.00 96.44 87 GLU A CA 1
ATOM 680 C C . GLU A 1 87 ? -0.606 -6.785 5.807 1.00 96.44 87 GLU A C 1
ATOM 682 O O . GLU A 1 87 ? -1.146 -7.167 6.845 1.00 96.44 87 GLU A O 1
ATOM 687 N N . ALA A 1 88 ? 0.702 -6.961 5.605 1.00 95.94 88 ALA A N 1
ATOM 688 C CA . ALA A 1 88 ? 1.541 -7.743 6.514 1.00 95.94 88 ALA A CA 1
ATOM 689 C C . ALA A 1 88 ? 2.178 -6.909 7.632 1.00 95.94 88 ALA A C 1
ATOM 691 O O . ALA A 1 88 ? 2.623 -7.475 8.633 1.00 95.94 88 ALA A O 1
ATOM 692 N N . VAL A 1 89 ? 2.247 -5.581 7.482 1.00 94.19 89 VAL A N 1
ATOM 693 C CA . VAL A 1 89 ? 2.912 -4.698 8.455 1.00 94.19 89 VAL A CA 1
ATOM 694 C C . VAL A 1 89 ? 1.946 -3.680 9.044 1.00 94.19 89 VAL A C 1
ATOM 696 O O . VAL A 1 89 ? 1.799 -3.630 10.263 1.00 94.19 89 VAL A O 1
ATOM 699 N N . GLN A 1 90 ? 1.273 -2.879 8.216 1.00 95.31 90 GLN A N 1
ATOM 700 C CA . GLN A 1 90 ? 0.455 -1.765 8.708 1.00 95.31 90 GLN A CA 1
ATOM 701 C C . GLN A 1 90 ? -0.854 -2.246 9.341 1.00 95.31 90 GLN A C 1
ATOM 703 O O . GLN A 1 90 ? -1.215 -1.804 10.433 1.00 95.31 90 GLN A O 1
ATOM 708 N N . GLN A 1 91 ? -1.544 -3.194 8.708 1.00 96.69 91 GLN A N 1
ATOM 709 C CA . GLN A 1 91 ? -2.809 -3.715 9.214 1.00 96.69 91 GLN A CA 1
ATOM 710 C C . GLN A 1 91 ? -2.686 -4.352 10.609 1.00 96.69 91 GLN A C 1
ATOM 712 O O . GLN A 1 91 ? -3.461 -3.955 11.480 1.00 96.69 91 GLN A O 1
ATOM 717 N N . PRO A 1 92 ? -1.724 -5.256 10.899 1.00 96.88 92 PRO A N 1
ATOM 718 C CA . PRO A 1 92 ? -1.560 -5.805 12.247 1.00 96.88 92 PRO A CA 1
ATOM 719 C C . PRO A 1 92 ? -1.245 -4.751 13.317 1.00 96.88 92 PRO A C 1
ATOM 721 O O . PRO A 1 92 ? -1.490 -4.988 14.498 1.00 96.88 92 PRO A O 1
ATOM 724 N N . MET A 1 93 ? -0.692 -3.595 12.932 1.00 95.69 93 MET A N 1
ATOM 725 C CA . MET A 1 93 ? -0.443 -2.486 13.856 1.00 95.69 93 MET A CA 1
ATOM 726 C C . MET A 1 93 ? -1.706 -1.667 14.130 1.00 95.69 93 MET A C 1
ATOM 728 O O . MET A 1 93 ? -1.878 -1.209 15.261 1.00 95.69 93 MET A O 1
ATOM 732 N N . ALA A 1 94 ? -2.551 -1.462 13.116 1.00 95.94 94 ALA A N 1
ATOM 733 C CA . ALA A 1 94 ? -3.708 -0.571 13.171 1.00 95.94 94 ALA A CA 1
ATOM 734 C C . ALA A 1 94 ? -5.008 -1.252 13.633 1.00 95.94 94 ALA A C 1
ATOM 736 O O . ALA A 1 94 ? -5.806 -0.625 14.328 1.00 95.94 94 ALA A O 1
ATOM 737 N N . VAL A 1 95 ? -5.237 -2.516 13.262 1.00 96.06 95 VAL A N 1
ATOM 738 C CA . VAL A 1 95 ? -6.467 -3.244 13.616 1.00 96.06 95 VAL A CA 1
ATOM 739 C C . VAL A 1 95 ? -6.592 -3.389 15.134 1.00 96.06 95 VAL A C 1
ATOM 741 O O . VAL A 1 95 ? -5.627 -3.706 15.828 1.00 96.06 95 VAL A O 1
ATOM 744 N N . GLY A 1 96 ? -7.801 -3.161 15.652 1.00 88.19 96 GLY A N 1
ATOM 745 C CA . GLY A 1 96 ? -8.096 -3.233 17.088 1.00 88.19 96 GLY A CA 1
ATOM 746 C C . GLY A 1 96 ? -7.669 -2.000 17.893 1.00 88.19 96 GLY A C 1
ATOM 747 O O . GLY A 1 96 ? -7.726 -2.035 19.122 1.00 88.19 96 GLY A O 1
ATOM 748 N N . ARG A 1 97 ? -7.249 -0.917 17.226 1.00 94.88 97 ARG A N 1
ATOM 749 C CA . ARG A 1 97 ? -6.998 0.396 17.835 1.00 94.88 97 ARG A CA 1
ATOM 750 C C . ARG A 1 97 ? -8.043 1.406 17.378 1.00 94.88 97 ARG A C 1
ATOM 752 O O . ARG A 1 97 ? -8.474 1.372 16.227 1.00 94.88 97 ARG A O 1
ATOM 759 N N . GLU A 1 98 ? -8.398 2.316 18.277 1.00 96.31 98 GLU A N 1
ATOM 760 C CA . GLU A 1 98 ? -9.213 3.486 17.957 1.00 96.31 98 GLU A CA 1
ATOM 761 C C . GLU A 1 98 ? -8.322 4.681 17.615 1.00 96.31 98 GLU A C 1
ATOM 763 O O . GLU A 1 98 ? -7.301 4.925 18.267 1.00 96.31 98 GLU A O 1
ATOM 768 N N . PHE A 1 99 ? -8.730 5.427 16.594 1.00 96.00 99 PHE A N 1
ATOM 769 C CA . PHE A 1 99 ? -8.100 6.663 16.156 1.00 96.00 99 PHE A CA 1
ATOM 770 C C . PHE A 1 99 ? -9.154 7.764 16.074 1.00 96.00 99 PHE A C 1
ATOM 772 O O . PHE A 1 99 ? -10.230 7.558 15.519 1.00 96.00 99 PHE A O 1
ATOM 779 N N . GLY A 1 100 ? -8.829 8.953 16.574 1.00 95.88 100 GLY A N 1
ATOM 780 C CA . GLY A 1 100 ? -9.716 10.118 16.528 1.00 95.88 100 GLY A CA 1
ATOM 781 C C . GLY A 1 100 ? -9.633 10.918 15.229 1.00 95.88 100 GLY A C 1
ATOM 782 O O . GLY A 1 100 ? -10.401 11.855 15.023 1.00 95.88 100 GLY A O 1
ATOM 783 N N . SER A 1 101 ? -8.678 10.600 14.346 1.00 95.12 101 SER A N 1
ATOM 784 C CA . SER A 1 101 ? -8.591 11.196 13.009 1.00 95.12 101 SER A CA 1
ATOM 785 C C . SER A 1 101 ? -7.717 10.366 12.057 1.00 95.12 101 SER A C 1
ATOM 787 O O . SER A 1 101 ? -6.812 9.661 12.514 1.00 95.12 101 SER A O 1
ATOM 789 N N . PRO A 1 102 ? -7.909 10.492 10.729 1.00 93.69 102 PRO A N 1
ATOM 790 C CA . PRO A 1 102 ? -7.010 9.891 9.742 1.00 93.69 102 PRO A CA 1
ATOM 791 C C . PRO A 1 102 ? -5.547 10.332 9.895 1.00 93.69 102 PRO A C 1
ATOM 793 O O . PRO A 1 102 ? -4.642 9.533 9.674 1.00 93.69 102 PRO A O 1
ATOM 796 N N . LEU A 1 103 ? -5.307 11.580 10.322 1.00 94.94 103 LEU A N 1
ATOM 797 C CA . LEU A 1 103 ? -3.955 12.088 10.569 1.00 94.94 103 LEU A CA 1
ATOM 798 C C . LEU A 1 103 ? -3.280 11.351 11.733 1.00 94.94 103 LEU A C 1
ATOM 800 O O . LEU A 1 103 ? -2.125 10.966 11.615 1.00 94.94 103 LEU A O 1
ATOM 804 N N . GLN A 1 104 ? -4.014 11.075 12.815 1.00 96.12 104 GLN A N 1
ATOM 805 C CA . GLN A 1 104 ? -3.476 10.321 13.951 1.00 96.12 104 GLN A CA 1
ATOM 806 C C . GLN A 1 104 ? -3.082 8.889 13.563 1.00 96.12 104 GLN A C 1
ATOM 808 O O . GLN A 1 104 ? -2.048 8.394 14.009 1.00 96.12 104 GLN A O 1
ATOM 813 N N . LEU A 1 105 ? -3.891 8.223 12.732 1.00 95.19 105 LEU A N 1
ATOM 814 C CA . LEU A 1 105 ? -3.542 6.918 12.167 1.00 95.19 105 LEU A CA 1
ATOM 815 C C . LEU A 1 105 ? -2.255 7.004 11.333 1.00 95.19 105 LEU A C 1
ATOM 817 O O . LEU A 1 105 ? -1.376 6.154 11.474 1.00 95.19 105 LEU A O 1
ATOM 821 N N . TRP A 1 106 ? -2.145 8.024 10.479 1.00 93.56 106 TRP A N 1
ATOM 822 C CA . TRP A 1 106 ? -0.969 8.235 9.638 1.00 93.56 106 TRP A CA 1
ATOM 823 C C . TRP A 1 106 ? 0.297 8.466 10.474 1.00 93.56 106 TRP A C 1
ATOM 825 O O . TRP A 1 106 ? 1.284 7.759 10.274 1.00 93.56 106 TRP A O 1
ATOM 835 N N . ASP A 1 107 ? 0.244 9.373 11.455 1.00 94.75 107 ASP A N 1
ATOM 836 C CA . ASP A 1 107 ? 1.362 9.668 12.361 1.00 94.75 107 ASP A CA 1
ATOM 837 C C . ASP A 1 107 ? 1.806 8.405 13.112 1.00 94.75 107 ASP A C 1
ATOM 839 O O . ASP A 1 107 ? 2.995 8.098 13.171 1.00 94.75 107 ASP A O 1
ATOM 843 N N . PHE A 1 108 ? 0.851 7.620 13.624 1.00 95.31 108 PHE A N 1
ATOM 844 C CA . PHE A 1 108 ? 1.125 6.357 14.311 1.00 95.31 108 PHE A CA 1
ATOM 845 C C . PHE A 1 108 ? 1.858 5.345 13.417 1.00 95.31 108 PHE A C 1
ATOM 847 O O . PHE A 1 108 ? 2.868 4.771 13.834 1.00 95.31 108 PHE A O 1
ATOM 854 N N . LEU A 1 109 ? 1.366 5.120 12.194 1.00 93.44 109 LEU A N 1
ATOM 855 C CA . LEU A 1 109 ? 1.983 4.183 11.250 1.00 93.44 109 LEU A CA 1
ATOM 856 C C . LEU A 1 109 ? 3.373 4.660 10.809 1.00 93.44 109 LEU A C 1
ATOM 858 O O . LEU A 1 109 ? 4.302 3.854 10.724 1.00 93.44 109 LEU A O 1
ATOM 862 N N . TYR A 1 110 ? 3.540 5.964 10.585 1.00 89.81 110 TYR A N 1
ATOM 863 C CA . TYR A 1 110 ? 4.828 6.557 10.241 1.00 89.81 110 TYR A CA 1
ATOM 864 C C . TYR A 1 110 ? 5.845 6.406 11.383 1.00 89.81 110 TYR A C 1
ATOM 866 O O . TYR A 1 110 ? 6.953 5.898 11.178 1.00 89.81 110 TYR A O 1
ATOM 874 N N . ASP A 1 111 ? 5.466 6.775 12.609 1.00 91.19 111 ASP A N 1
ATOM 875 C CA . ASP A 1 111 ? 6.326 6.681 13.790 1.00 91.19 111 ASP A CA 1
ATOM 876 C C . ASP A 1 111 ? 6.752 5.242 14.099 1.00 91.19 111 ASP A C 1
ATOM 878 O O . ASP A 1 111 ? 7.899 5.006 14.496 1.00 91.19 111 ASP A O 1
ATOM 882 N N . ALA A 1 112 ? 5.875 4.262 13.858 1.00 88.56 112 ALA A N 1
ATOM 883 C CA . ALA A 1 112 ? 6.182 2.845 14.042 1.00 88.56 112 ALA A CA 1
ATOM 884 C C . ALA A 1 112 ? 7.343 2.354 13.153 1.00 88.56 112 ALA A C 1
ATOM 886 O O . ALA A 1 112 ? 8.022 1.378 13.496 1.00 88.56 112 ALA A O 1
ATOM 887 N N . GLN A 1 113 ? 7.598 3.028 12.026 1.00 82.88 113 GLN A N 1
ATOM 888 C CA . GLN A 1 113 ? 8.584 2.606 11.029 1.00 82.88 113 GLN A CA 1
ATOM 889 C C . GLN A 1 113 ? 9.762 3.578 10.866 1.00 82.88 113 GLN A C 1
ATOM 891 O O . GLN A 1 113 ? 10.836 3.142 10.446 1.00 82.88 113 GLN A O 1
ATOM 896 N N . ARG A 1 114 ? 9.637 4.857 11.250 1.00 78.62 114 ARG A N 1
ATOM 897 C CA . ARG A 1 114 ? 10.671 5.884 10.997 1.00 78.62 114 ARG A CA 1
ATOM 898 C C . ARG A 1 114 ? 12.056 5.543 11.556 1.00 78.62 114 ARG A C 1
ATOM 900 O O . ARG A 1 114 ? 13.069 5.855 10.939 1.00 78.62 114 ARG A O 1
ATOM 907 N N . GLY A 1 115 ? 12.119 4.841 12.690 1.00 66.69 115 GLY A N 1
ATOM 908 C CA . GLY A 1 115 ? 13.381 4.392 13.296 1.00 66.69 115 GLY A CA 1
ATOM 909 C C . GLY A 1 115 ? 14.089 3.261 12.536 1.00 66.69 115 GLY A C 1
ATOM 910 O O . GLY A 1 115 ? 15.212 2.907 12.880 1.00 66.69 115 GLY A O 1
ATOM 911 N N . ARG A 1 116 ? 13.447 2.677 11.516 1.00 64.81 116 ARG A N 1
ATOM 912 C CA . ARG A 1 116 ? 13.950 1.535 10.732 1.00 64.81 116 ARG A CA 1
ATOM 913 C C . ARG A 1 116 ? 14.442 1.920 9.336 1.00 64.81 116 ARG A C 1
ATOM 915 O O . ARG A 1 116 ? 15.068 1.096 8.684 1.00 64.81 116 ARG A O 1
ATOM 922 N N . GLY A 1 117 ? 14.211 3.163 8.905 1.00 53.75 117 GLY A N 1
ATOM 923 C CA . GLY A 1 117 ? 14.739 3.713 7.650 1.00 53.75 117 GLY A CA 1
ATOM 924 C C . GLY A 1 117 ? 16.086 4.433 7.790 1.00 53.75 117 GLY A C 1
ATOM 925 O O . GLY A 1 117 ? 16.789 4.590 6.801 1.00 53.75 117 GLY A O 1
ATOM 926 N N . TYR A 1 118 ? 16.474 4.833 9.008 1.00 43.34 118 TYR A N 1
ATOM 927 C CA . TYR A 1 118 ? 17.628 5.717 9.245 1.00 43.34 118 TYR A CA 1
ATOM 928 C C . TYR A 1 118 ? 19.006 5.073 8.990 1.00 43.34 118 TYR A C 1
ATOM 930 O O . TYR A 1 118 ? 19.971 5.793 8.766 1.00 43.34 118 TYR A O 1
ATOM 938 N N . ALA A 1 119 ? 19.124 3.740 9.010 1.00 38.62 119 ALA A N 1
ATOM 939 C CA . ALA A 1 119 ? 20.423 3.070 8.858 1.00 38.62 119 ALA A CA 1
ATOM 940 C C . ALA A 1 119 ? 20.634 2.360 7.505 1.00 38.62 119 ALA A C 1
ATOM 942 O O . ALA A 1 119 ? 21.784 2.222 7.094 1.00 38.62 119 ALA A O 1
ATOM 943 N N . SER A 1 120 ? 19.576 1.893 6.821 1.00 43.19 120 SER A N 1
ATOM 944 C CA . SER A 1 120 ? 19.715 1.044 5.616 1.00 43.19 120 SER A CA 1
ATOM 945 C C . SER A 1 120 ? 18.382 0.700 4.918 1.00 43.19 120 SER A C 1
ATOM 947 O O . SER A 1 120 ? 18.157 -0.447 4.527 1.00 43.19 120 SER A O 1
ATOM 949 N N . GLY A 1 121 ? 17.450 1.652 4.794 1.00 42.12 121 GLY A N 1
ATOM 950 C CA . GLY A 1 121 ? 16.176 1.399 4.104 1.00 42.12 121 GLY A CA 1
ATOM 951 C C . GLY A 1 121 ? 16.355 0.972 2.635 1.00 42.12 121 GLY A C 1
ATOM 952 O O . GLY A 1 121 ? 17.288 1.411 1.971 1.00 42.12 121 GLY A O 1
ATOM 953 N N . TYR A 1 122 ? 15.429 0.152 2.121 1.00 45.59 122 TYR A N 1
ATOM 954 C CA . TYR A 1 122 ? 15.423 -0.395 0.746 1.00 45.59 122 TYR A CA 1
ATOM 955 C C . TYR A 1 122 ? 15.385 0.679 -0.370 1.00 45.59 122 TYR A C 1
ATOM 957 O O . TYR A 1 122 ? 15.685 0.379 -1.519 1.00 45.59 122 TYR A O 1
ATOM 965 N N . TRP A 1 123 ? 15.080 1.934 -0.020 1.00 40.69 123 TRP A N 1
ATOM 966 C CA . TRP A 1 123 ? 14.946 3.085 -0.921 1.00 40.69 123 TRP A CA 1
ATOM 967 C C . TRP A 1 123 ? 15.771 4.296 -0.455 1.00 40.69 123 TRP A C 1
ATOM 969 O O . TRP A 1 123 ? 15.256 5.409 -0.368 1.00 40.69 123 TRP A O 1
ATOM 979 N N . LEU A 1 124 ? 17.039 4.103 -0.089 1.00 35.41 124 LEU A N 1
ATOM 980 C CA . LEU A 1 124 ? 17.947 5.245 0.050 1.00 35.41 124 LEU A CA 1
ATOM 981 C C . LEU A 1 124 ? 18.168 5.867 -1.338 1.00 35.41 124 LEU A C 1
ATOM 983 O O . LEU A 1 124 ? 18.918 5.331 -2.149 1.00 35.41 124 LEU A O 1
ATOM 987 N N . ASP A 1 125 ? 17.480 6.979 -1.588 1.00 38.53 125 ASP A N 1
ATOM 988 C CA . ASP A 1 125 ? 17.762 7.900 -2.685 1.00 38.53 125 ASP A CA 1
ATOM 989 C C . ASP A 1 125 ? 19.002 8.714 -2.277 1.00 38.53 125 ASP A C 1
ATOM 991 O O . ASP A 1 125 ? 18.984 9.440 -1.276 1.00 38.53 125 ASP A O 1
ATOM 995 N N . GLY A 1 126 ? 20.110 8.494 -2.983 1.00 35.28 126 GLY A N 1
ATOM 996 C CA . GLY A 1 126 ? 21.383 9.201 -2.829 1.00 35.28 126 GLY A CA 1
ATOM 997 C C . GLY A 1 126 ? 21.789 9.882 -4.124 1.00 35.28 126 GLY A C 1
ATOM 998 O O . GLY A 1 126 ? 21.459 9.349 -5.208 1.00 35.28 126 GLY A O 1
#